Protein AF-A0A534YJ61-F1 (afdb_monomer)

Foldseek 3Di:
DVCPDPVLVVLLVCCVVVFLQSLLVVLLQLLDDPVVVVVSNVVHPGDPVSNVNSNCNNCVVVVVVVVVVVVPDPDPVCVVVVVDPDPPVVVVVVVVVVVVVSVVSNVVSVVVVVVVDDDDDDDD

Radius of gyration: 19.63 Å; Cα contacts (8 Å, |Δi|>4): 77; chains: 1; bounding box: 40×21×66 Å

Sequence (124 aa):
ALREHPKARALSDLAEEGGAWTVALLRLAPILPFTPTNAVLGLTGMRLRDLALGTFLGMAPGALLYAWAGSLVPSAEALEEGESLVPGPLVWGLLAASIVAAVVIG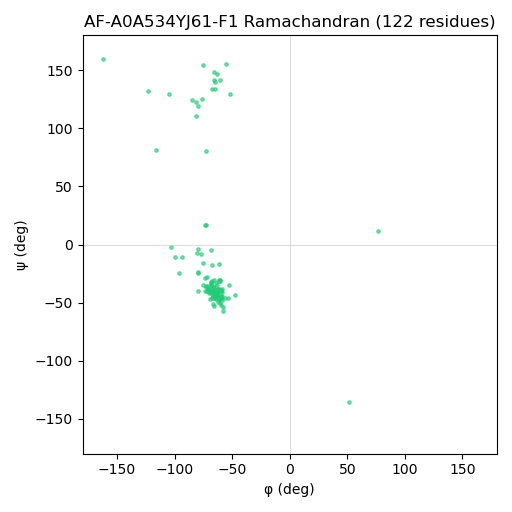IAAARRLRRATPEGRPPR

Secondary structure (DSSP, 8-state):
-GGGSHHHHHHHHHHHHHHHHHHHHHHH-TTS-HHHHHHHHHHS---HHHHHHHHHHHHHHHHHHHHHHHHT---HHHHHTT--SS-HHHHHHHHHHHHHHHHHHHHHHHHHHHHT-PPPPPP-

Structure (mmCIF, N/CA/C/O backbone):
data_AF-A0A534YJ61-F1
#
_entry.id   AF-A0A534YJ61-F1
#
loop_
_atom_site.group_PDB
_atom_site.id
_atom_site.type_symbol
_atom_site.label_atom_id
_atom_site.label_alt_id
_atom_site.label_comp_id
_atom_site.label_asym_id
_atom_site.label_entity_id
_atom_site.label_seq_id
_atom_site.pdbx_PDB_ins_code
_atom_site.Cartn_x
_atom_site.Cartn_y
_atom_site.Cartn_z
_atom_site.occupancy
_atom_site.B_iso_or_equiv
_atom_site.auth_seq_id
_atom_site.auth_comp_id
_atom_site.auth_asym_id
_atom_site.auth_atom_id
_atom_site.pdbx_PDB_model_num
ATOM 1 N N . ALA A 1 1 ? -7.607 -14.741 22.477 1.00 47.72 1 ALA A N 1
ATOM 2 C CA . ALA A 1 1 ? -6.175 -14.522 22.185 1.00 47.72 1 ALA A CA 1
ATOM 3 C C . ALA A 1 1 ? -5.916 -13.215 21.416 1.00 47.72 1 ALA A C 1
ATOM 5 O O . ALA A 1 1 ? -5.481 -12.266 22.043 1.00 47.72 1 ALA A O 1
ATOM 6 N N . LEU A 1 2 ? -6.218 -13.073 20.111 1.00 50.16 2 LEU A N 1
ATOM 7 C CA . LEU A 1 2 ? -5.873 -11.835 19.360 1.00 50.16 2 LEU A CA 1
ATOM 8 C C . LEU A 1 2 ? -6.827 -10.633 19.561 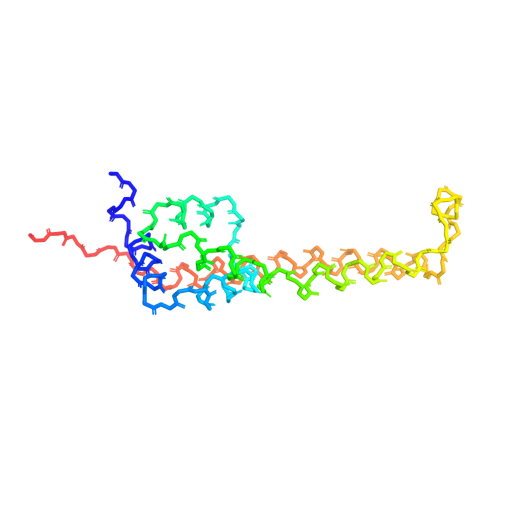1.00 50.16 2 LEU A C 1
ATOM 10 O O . LEU A 1 2 ? -6.392 -9.492 19.437 1.00 50.16 2 LEU A O 1
ATOM 14 N N . ARG A 1 3 ? -8.097 -10.855 19.942 1.00 47.31 3 ARG A N 1
ATOM 15 C CA . ARG A 1 3 ? -9.075 -9.787 20.287 1.00 47.31 3 ARG A CA 1
ATOM 16 C C . ARG A 1 3 ? -8.759 -9.021 21.586 1.00 47.31 3 ARG A C 1
ATOM 18 O O . ARG A 1 3 ? -9.455 -8.067 21.940 1.00 47.31 3 ARG A O 1
ATOM 25 N N . GLU A 1 4 ? -7.728 -9.450 22.304 1.00 56.03 4 GLU A N 1
ATOM 26 C CA . GLU A 1 4 ? -7.253 -8.814 23.537 1.00 56.03 4 GLU A CA 1
ATOM 27 C C . GLU A 1 4 ? -6.130 -7.803 23.265 1.00 56.03 4 GLU A C 1
ATOM 29 O O . GLU A 1 4 ? -5.808 -6.998 24.134 1.00 56.03 4 GLU A O 1
ATOM 34 N N . HIS A 1 5 ? -5.579 -7.766 22.042 1.00 63.94 5 HIS A N 1
ATOM 35 C CA . HIS A 1 5 ? -4.597 -6.753 21.672 1.00 63.94 5 HIS A CA 1
ATOM 36 C C . HIS A 1 5 ? -5.277 -5.397 21.400 1.00 63.94 5 HIS A C 1
ATOM 38 O O . HIS A 1 5 ? -6.125 -5.306 20.507 1.00 63.94 5 HIS A O 1
ATOM 44 N N . PRO A 1 6 ? -4.857 -4.305 22.067 1.00 64.38 6 PRO A N 1
ATOM 45 C CA . PRO A 1 6 ? -5.496 -2.991 21.939 1.00 64.38 6 PRO A CA 1
ATOM 46 C C . PRO A 1 6 ? -5.470 -2.435 20.507 1.00 64.38 6 PRO A C 1
ATOM 48 O O . PRO A 1 6 ? -6.413 -1.772 20.090 1.00 64.38 6 PRO A O 1
ATOM 51 N N . LYS A 1 7 ? -4.443 -2.773 19.709 1.00 61.72 7 LYS A N 1
ATOM 52 C CA . LYS A 1 7 ? -4.364 -2.396 18.284 1.00 61.72 7 LYS A CA 1
ATOM 53 C C . LYS A 1 7 ? -5.421 -3.091 17.417 1.00 61.72 7 LYS A C 1
ATOM 55 O O . LYS A 1 7 ? -5.930 -2.475 16.490 1.00 61.72 7 LYS A O 1
ATOM 60 N N . ALA A 1 8 ? -5.753 -4.348 17.715 1.00 63.38 8 ALA A N 1
ATOM 61 C CA . ALA A 1 8 ? -6.771 -5.094 16.975 1.00 63.38 8 ALA A CA 1
ATOM 62 C C . ALA A 1 8 ? -8.183 -4.591 17.306 1.00 63.38 8 ALA A C 1
ATOM 64 O O . ALA A 1 8 ? -9.021 -4.498 16.415 1.00 63.38 8 ALA A O 1
ATOM 65 N N . ARG A 1 9 ? -8.424 -4.214 18.569 1.00 65.62 9 ARG A N 1
ATOM 66 C CA . ARG A 1 9 ? -9.704 -3.650 19.012 1.00 65.62 9 ARG A CA 1
ATOM 67 C C . ARG A 1 9 ? -9.936 -2.249 18.435 1.00 65.62 9 ARG A C 1
ATOM 69 O O . ARG A 1 9 ? -10.953 -2.037 17.797 1.00 65.62 9 ARG A O 1
ATOM 76 N N . ALA A 1 10 ? -8.929 -1.373 18.494 1.00 65.75 10 ALA A N 1
ATOM 77 C CA . ALA A 1 10 ? -8.995 -0.047 17.875 1.00 65.75 10 ALA A CA 1
ATOM 78 C C . ALA A 1 10 ? -9.245 -0.100 16.356 1.00 65.75 10 ALA A C 1
ATOM 80 O O . ALA A 1 10 ? -9.997 0.712 15.833 1.00 65.75 10 ALA A O 1
ATOM 81 N N . LEU A 1 11 ? -8.645 -1.065 15.645 1.00 63.72 11 LEU A N 1
ATOM 82 C CA . LEU A 1 11 ? -8.922 -1.286 14.220 1.00 63.72 11 LEU A CA 1
ATOM 83 C C . LEU A 1 11 ? -10.342 -1.805 13.968 1.00 63.72 11 LEU A C 1
ATOM 85 O O . LEU A 1 11 ? -10.910 -1.457 12.940 1.00 63.72 11 LEU A O 1
ATOM 89 N N . SER A 1 12 ? -10.905 -2.612 14.873 1.00 64.75 12 SER A N 1
ATOM 90 C CA . SER A 1 12 ? -12.296 -3.075 14.789 1.00 64.75 12 SER A CA 1
ATOM 91 C C . SER A 1 12 ? -13.287 -1.938 14.980 1.00 64.75 12 SER A C 1
ATOM 93 O O . SER A 1 12 ? -14.192 -1.798 14.166 1.00 64.75 12 SER A O 1
ATOM 95 N N . ASP A 1 13 ? -13.068 -1.089 15.981 1.00 67.50 13 ASP A N 1
ATOM 96 C CA . ASP A 1 13 ? -13.957 0.034 16.282 1.00 67.50 13 ASP A CA 1
ATOM 97 C C . ASP A 1 13 ? -13.919 1.076 15.142 1.00 67.50 13 ASP A C 1
ATOM 99 O O . ASP A 1 13 ? -14.958 1.478 14.624 1.00 67.50 13 ASP A O 1
ATOM 103 N N . LEU A 1 14 ? -12.725 1.417 14.628 1.00 64.56 14 LEU A N 1
ATOM 104 C CA . LEU A 1 14 ? -12.563 2.300 13.456 1.00 64.56 14 LEU A CA 1
ATOM 105 C C . LEU A 1 14 ? -13.147 1.718 12.160 1.00 64.56 14 LEU A C 1
ATOM 107 O O . LEU A 1 14 ? -13.574 2.460 11.270 1.00 64.56 14 LEU A O 1
ATOM 111 N N . ALA A 1 15 ? -13.090 0.396 12.011 1.00 63.09 15 ALA A N 1
ATOM 112 C CA . ALA A 1 15 ? -13.663 -0.319 10.880 1.00 63.09 15 ALA A CA 1
ATOM 113 C C . ALA A 1 15 ? -15.198 -0.291 10.933 1.00 63.09 15 ALA A C 1
ATOM 115 O O . ALA A 1 15 ? -15.837 -0.083 9.901 1.00 63.09 15 ALA A O 1
ATOM 116 N N . GLU A 1 16 ? -15.785 -0.465 12.115 1.00 66.00 16 GLU A N 1
ATOM 117 C CA . GLU A 1 16 ? -17.234 -0.402 12.320 1.00 66.00 16 GLU A CA 1
ATOM 118 C C . GLU A 1 16 ? -17.782 1.028 12.189 1.00 66.00 16 GLU A C 1
ATOM 120 O O . GLU A 1 16 ? -18.828 1.210 11.568 1.00 66.00 16 GLU A O 1
ATOM 125 N N . GLU A 1 17 ? -17.063 2.045 12.675 1.00 69.06 17 GLU A N 1
ATOM 126 C CA . GLU A 1 17 ? -17.490 3.451 12.587 1.00 69.06 17 GLU A CA 1
ATOM 127 C C . GLU A 1 17 ? -17.235 4.092 11.214 1.00 69.06 17 GLU A C 1
ATOM 129 O O . GLU A 1 17 ? -18.067 4.855 10.722 1.00 69.06 17 GLU A O 1
ATOM 134 N N . GLY A 1 18 ? -16.095 3.808 10.574 1.00 68.69 18 GLY A N 1
ATOM 135 C CA . GLY A 1 18 ? -15.690 4.481 9.332 1.00 68.69 18 GLY A CA 1
ATOM 136 C C . GLY A 1 18 ? -15.888 3.672 8.042 1.00 68.69 18 GLY A C 1
ATOM 137 O O . GLY A 1 18 ? -15.629 4.186 6.947 1.00 68.69 18 GLY A O 1
ATOM 138 N N . GLY A 1 19 ? -16.362 2.423 8.139 1.00 81.81 19 GLY A N 1
ATOM 139 C CA . GLY A 1 19 ? -16.825 1.612 7.008 1.00 81.81 19 GLY A CA 1
ATOM 140 C C . GLY A 1 19 ? -15.829 1.512 5.844 1.00 81.81 19 GLY A C 1
ATOM 141 O O . GLY A 1 19 ? -14.628 1.303 6.034 1.00 81.81 19 GLY A O 1
ATOM 142 N N . ALA A 1 20 ? -16.325 1.666 4.612 1.00 83.06 20 ALA A N 1
ATOM 143 C CA . ALA A 1 20 ? -15.513 1.539 3.398 1.00 83.06 20 ALA A CA 1
ATOM 144 C C . ALA A 1 20 ? -14.371 2.566 3.320 1.00 83.06 20 ALA A C 1
ATOM 146 O O . ALA A 1 20 ? -13.305 2.274 2.776 1.00 83.06 20 ALA A O 1
ATOM 147 N N . TRP A 1 21 ? -14.560 3.759 3.888 1.00 83.62 21 TRP A N 1
ATOM 148 C CA . TRP A 1 21 ? -13.556 4.819 3.836 1.00 83.62 21 TRP A CA 1
ATOM 149 C C . TRP A 1 21 ? -12.342 4.504 4.710 1.00 83.62 21 TRP A C 1
ATOM 151 O O . TRP A 1 21 ? -11.209 4.688 4.266 1.00 83.62 21 TRP A O 1
ATOM 161 N N . THR A 1 22 ? -12.555 3.932 5.901 1.00 83.25 22 THR A N 1
ATOM 162 C CA . THR A 1 22 ? -11.457 3.441 6.750 1.00 83.25 22 THR A CA 1
ATOM 163 C C . THR A 1 22 ? -10.597 2.440 5.993 1.00 83.25 22 THR A C 1
ATOM 165 O O . THR A 1 22 ? -9.373 2.554 5.992 1.00 83.25 22 THR A O 1
ATOM 168 N N . VAL A 1 23 ? -11.221 1.484 5.302 1.00 84.31 23 VAL A N 1
ATOM 169 C CA . VAL A 1 23 ? -10.493 0.478 4.520 1.00 84.31 23 VAL A CA 1
ATOM 170 C C . VAL A 1 23 ? -9.740 1.126 3.361 1.00 84.31 23 VAL A C 1
ATOM 172 O O . VAL A 1 23 ? -8.566 0.817 3.173 1.00 84.31 23 VAL A O 1
ATOM 175 N N . ALA A 1 24 ? -10.362 2.051 2.625 1.00 84.19 24 ALA A N 1
ATOM 176 C CA . ALA A 1 24 ? -9.709 2.757 1.523 1.00 84.19 24 ALA A CA 1
ATOM 177 C C . ALA A 1 24 ? -8.463 3.519 1.990 1.00 84.19 24 ALA A C 1
ATOM 179 O O . ALA A 1 24 ? -7.388 3.353 1.416 1.00 84.19 24 ALA A O 1
ATOM 180 N N . LEU A 1 25 ? -8.572 4.279 3.081 1.00 81.69 25 LEU A N 1
ATOM 181 C CA . LEU A 1 25 ? -7.442 4.987 3.680 1.00 81.69 25 LEU A CA 1
ATOM 182 C C . LEU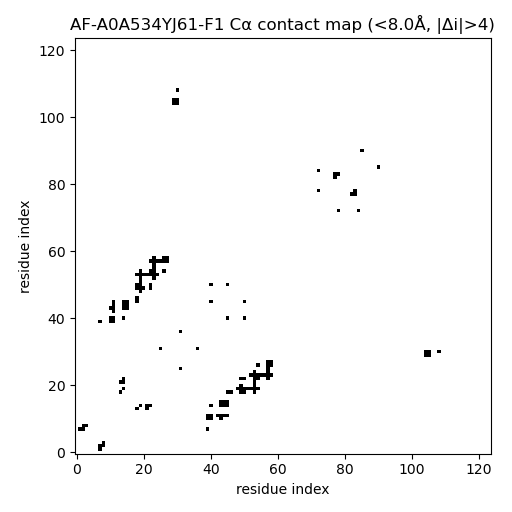 A 1 25 ? -6.351 4.026 4.159 1.00 81.69 25 LEU A C 1
ATOM 184 O O . LEU A 1 25 ? -5.170 4.314 3.988 1.00 81.69 25 LEU A O 1
ATOM 188 N N . LEU A 1 26 ? -6.726 2.872 4.714 1.00 79.94 26 LEU A N 1
ATOM 189 C CA . LEU A 1 26 ? -5.775 1.856 5.161 1.00 79.94 26 LEU A CA 1
ATOM 190 C C . LEU A 1 26 ? -5.033 1.197 3.990 1.00 79.94 26 LEU A C 1
ATOM 192 O O . LEU A 1 26 ? -3.874 0.830 4.145 1.00 79.94 26 LEU A O 1
ATOM 196 N N . ARG A 1 27 ? -5.676 1.055 2.822 1.00 84.50 27 ARG A N 1
ATOM 197 C CA . ARG A 1 27 ? -5.030 0.579 1.585 1.00 84.50 27 ARG A CA 1
ATOM 198 C C . ARG A 1 27 ? -4.145 1.642 0.940 1.00 84.50 27 ARG A C 1
ATOM 200 O O . ARG A 1 27 ? -3.110 1.294 0.385 1.00 84.50 27 ARG A O 1
ATOM 207 N N . LEU A 1 28 ? -4.537 2.911 1.033 1.00 78.38 28 LEU A N 1
ATOM 208 C CA . LEU A 1 28 ? -3.742 4.045 0.557 1.00 78.38 28 LEU A CA 1
ATOM 209 C C . LEU A 1 28 ? -2.541 4.330 1.467 1.00 78.38 28 LEU A C 1
ATOM 211 O O . LEU A 1 28 ? -1.522 4.827 0.996 1.00 78.38 28 LEU A O 1
ATOM 215 N N . ALA A 1 29 ? -2.643 4.021 2.761 1.00 72.38 29 ALA A N 1
ATOM 216 C CA . ALA A 1 29 ? -1.557 4.159 3.716 1.00 72.38 29 ALA A CA 1
ATOM 217 C C . ALA A 1 29 ? -0.602 2.948 3.619 1.00 72.38 29 ALA A C 1
ATOM 219 O O . ALA A 1 29 ? -0.936 1.863 4.093 1.00 72.38 29 ALA A O 1
ATOM 220 N N . PRO A 1 30 ? 0.640 3.111 3.128 1.00 62.25 30 PRO A N 1
ATOM 221 C CA . PRO A 1 30 ? 1.610 2.017 2.953 1.00 62.25 30 PRO A CA 1
ATOM 222 C C . PRO A 1 30 ? 2.216 1.513 4.279 1.00 62.25 30 PRO A C 1
ATOM 224 O O . PRO A 1 30 ? 3.273 0.889 4.310 1.00 62.25 30 PRO A O 1
ATOM 227 N N . ILE A 1 31 ? 1.588 1.844 5.406 1.00 62.09 31 ILE A N 1
ATOM 228 C CA . ILE A 1 31 ? 2.135 1.697 6.757 1.00 62.09 31 ILE A CA 1
ATOM 229 C C . ILE A 1 31 ? 2.021 0.255 7.264 1.00 62.09 31 ILE A C 1
ATOM 231 O O . ILE A 1 31 ? 2.792 -0.133 8.144 1.00 62.09 31 ILE A O 1
ATOM 235 N N . LEU A 1 32 ? 1.087 -0.543 6.732 1.00 65.00 32 LEU A N 1
ATOM 236 C CA . LEU A 1 32 ? 0.828 -1.900 7.208 1.00 65.00 32 LEU A CA 1
ATOM 237 C C . LEU A 1 32 ? 0.980 -2.941 6.086 1.00 65.00 32 LEU A C 1
ATOM 239 O O . LEU A 1 32 ? 0.391 -2.780 5.017 1.00 65.00 32 LEU A O 1
ATOM 243 N N . PRO A 1 33 ? 1.712 -4.046 6.326 1.00 70.19 33 PRO A N 1
ATOM 244 C CA . PRO A 1 33 ? 1.774 -5.143 5.372 1.00 70.19 33 PRO A CA 1
ATOM 245 C C . PRO A 1 33 ? 0.390 -5.782 5.180 1.00 70.19 33 PRO A C 1
ATOM 247 O O . PRO A 1 33 ? -0.411 -5.870 6.117 1.00 70.19 33 PRO A O 1
ATOM 250 N N . PHE A 1 34 ? 0.100 -6.257 3.965 1.00 77.81 34 PHE A N 1
ATOM 251 C CA . PHE A 1 34 ? -1.231 -6.762 3.609 1.00 77.81 34 PHE A CA 1
ATOM 252 C C . PHE A 1 34 ? -1.686 -7.930 4.490 1.00 77.81 34 PHE A C 1
ATOM 254 O O . PHE A 1 34 ? -2.835 -7.951 4.923 1.00 77.81 34 PHE A O 1
ATOM 261 N N . THR A 1 35 ? -0.786 -8.862 4.811 1.00 77.38 35 THR A N 1
ATOM 262 C CA . THR A 1 35 ? -1.096 -10.077 5.581 1.00 77.38 35 THR A CA 1
ATOM 263 C C . THR A 1 35 ? -1.697 -9.788 6.964 1.00 77.38 35 THR A C 1
ATOM 265 O O . THR A 1 35 ? -2.822 -10.227 7.213 1.00 77.38 35 THR A O 1
ATOM 268 N N . PRO A 1 36 ? -1.040 -9.029 7.866 1.00 73.38 36 PRO A N 1
ATOM 269 C CA . PRO A 1 36 ? -1.631 -8.720 9.168 1.00 73.38 36 PRO A CA 1
ATOM 270 C C . PRO A 1 36 ? -2.883 -7.851 9.055 1.00 73.38 36 PRO A C 1
ATOM 272 O O . PRO A 1 36 ? -3.837 -8.064 9.795 1.00 73.38 36 PRO A O 1
ATOM 275 N N . THR A 1 37 ? -2.919 -6.910 8.112 1.00 75.88 37 THR A N 1
ATOM 276 C CA . THR A 1 37 ? -4.078 -6.026 7.928 1.00 75.88 37 THR A CA 1
ATOM 277 C C . THR A 1 37 ? -5.316 -6.803 7.491 1.00 75.88 37 THR A C 1
ATOM 279 O O . THR A 1 37 ? -6.397 -6.589 8.027 1.00 75.88 37 THR A O 1
ATOM 282 N N . ASN A 1 38 ? -5.157 -7.760 6.576 1.00 80.94 38 ASN A N 1
ATOM 283 C CA . ASN A 1 38 ? -6.236 -8.642 6.135 1.00 80.94 38 ASN A CA 1
ATOM 284 C C . ASN A 1 38 ? -6.717 -9.558 7.262 1.00 80.94 38 ASN A C 1
ATOM 286 O O . ASN A 1 38 ? -7.919 -9.757 7.402 1.00 80.94 38 ASN A O 1
ATOM 290 N N . ALA A 1 39 ? -5.801 -10.079 8.083 1.00 80.00 39 ALA A N 1
ATOM 291 C CA . ALA A 1 39 ? -6.171 -10.884 9.241 1.00 80.00 39 ALA A CA 1
ATOM 292 C C . ALA A 1 39 ? -6.979 -10.067 10.259 1.00 80.00 39 ALA A C 1
ATOM 294 O O . ALA A 1 39 ? -7.983 -10.551 10.767 1.00 80.00 39 ALA A O 1
ATOM 295 N N . VAL A 1 40 ? -6.582 -8.819 10.528 1.00 75.00 40 VAL A N 1
ATOM 296 C CA . VAL A 1 40 ? -7.338 -7.942 11.430 1.00 75.00 40 VAL A CA 1
ATOM 297 C C . VAL A 1 40 ? -8.702 -7.607 10.834 1.00 75.00 40 VAL A C 1
ATOM 299 O O . VAL A 1 40 ? -9.699 -7.871 11.491 1.00 75.00 40 VAL A O 1
ATOM 302 N N . LEU A 1 41 ? -8.761 -7.114 9.592 1.00 77.62 41 LEU A N 1
ATOM 303 C CA . LEU A 1 41 ? -10.014 -6.758 8.910 1.00 77.62 41 LEU A CA 1
ATOM 304 C C . LEU A 1 41 ? -10.967 -7.950 8.722 1.00 77.62 41 LEU A C 1
ATOM 306 O O . LEU A 1 41 ? -12.173 -7.764 8.723 1.00 77.62 41 LEU A O 1
ATOM 310 N N . GLY A 1 42 ? -10.452 -9.172 8.574 1.00 76.50 42 GLY A N 1
ATOM 311 C CA . GLY A 1 42 ? -11.275 -10.384 8.505 1.00 76.50 42 GLY A CA 1
ATOM 312 C C . GLY A 1 42 ? -11.829 -10.836 9.860 1.00 76.50 42 GLY A C 1
ATOM 313 O O . GLY A 1 42 ? -12.745 -11.651 9.908 1.00 76.50 42 GLY A O 1
ATOM 314 N N . LEU A 1 43 ? -11.277 -10.321 10.961 1.00 76.94 43 LEU A N 1
ATOM 315 C CA . LEU A 1 43 ? -11.725 -10.600 12.326 1.00 76.94 43 LEU A CA 1
ATOM 316 C C . LEU A 1 43 ? -12.614 -9.484 12.908 1.00 76.94 43 LEU A C 1
ATOM 318 O O . LEU A 1 43 ? -13.200 -9.700 13.981 1.00 76.94 43 LEU A O 1
ATOM 322 N N . THR A 1 44 ? -12.704 -8.323 12.240 1.00 72.12 44 THR A N 1
ATOM 323 C CA . THR A 1 44 ? -13.616 -7.223 12.600 1.00 72.12 44 THR A CA 1
ATOM 324 C C . THR A 1 44 ? -15.056 -7.554 12.193 1.00 72.12 44 THR A C 1
ATOM 326 O O . THR A 1 44 ? -15.291 -8.333 11.270 1.00 72.12 44 THR A O 1
ATOM 329 N N . GLY A 1 45 ? -16.046 -6.958 12.865 1.00 70.75 45 GLY A N 1
ATOM 330 C CA . GLY A 1 45 ? -17.473 -7.119 12.547 1.00 70.75 45 GLY A CA 1
ATOM 331 C C . GLY A 1 45 ? -17.934 -6.391 11.274 1.00 70.75 45 GLY A C 1
ATOM 332 O O . GLY A 1 45 ? -19.130 -6.165 11.090 1.00 70.75 45 GLY A O 1
ATOM 333 N N . MET A 1 46 ? -17.008 -5.990 10.397 1.00 77.69 46 MET A N 1
ATOM 334 C CA . MET A 1 46 ? -17.299 -5.161 9.230 1.00 77.69 46 MET A CA 1
ATOM 335 C C . MET A 1 46 ? -18.180 -5.895 8.212 1.00 77.69 46 MET A C 1
ATOM 337 O O . MET A 1 46 ? -17.996 -7.075 7.909 1.00 77.69 46 MET A O 1
ATOM 341 N N . ARG A 1 47 ? -19.120 -5.165 7.602 1.00 82.31 47 ARG A N 1
ATOM 342 C CA . ARG A 1 47 ? -19.925 -5.695 6.498 1.00 82.31 47 ARG A CA 1
ATOM 343 C C . ARG A 1 47 ? -19.037 -5.926 5.275 1.00 82.31 47 ARG A C 1
ATOM 345 O O . ARG A 1 47 ? -18.310 -5.030 4.853 1.00 82.31 47 ARG A O 1
ATOM 352 N N . LEU A 1 48 ? -19.175 -7.087 4.634 1.00 84.12 48 LEU A N 1
ATOM 353 C CA . LEU A 1 48 ? -18.369 -7.471 3.465 1.00 84.12 48 LEU A CA 1
ATOM 354 C C . LEU A 1 48 ? -18.382 -6.420 2.339 1.00 84.12 48 LEU A C 1
ATOM 356 O O . LEU A 1 48 ? -17.369 -6.202 1.683 1.00 84.12 48 LEU A O 1
ATOM 360 N N . ARG A 1 49 ? -19.514 -5.734 2.143 1.00 85.00 49 ARG A N 1
ATOM 361 C CA . ARG A 1 49 ? -19.645 -4.658 1.149 1.00 85.00 49 ARG A CA 1
ATOM 362 C C . ARG A 1 49 ? -18.715 -3.474 1.423 1.00 85.00 49 ARG A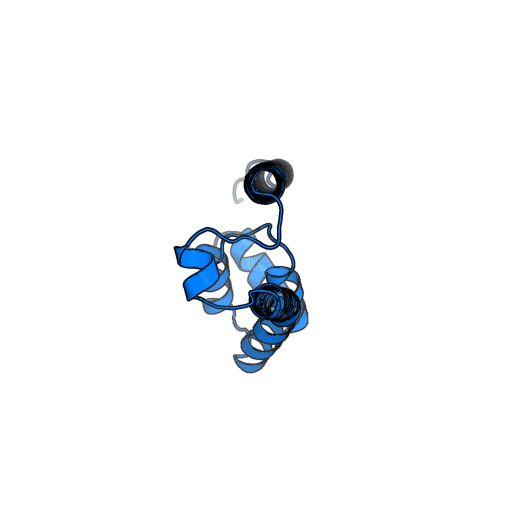 C 1
ATOM 364 O O . ARG A 1 49 ? -18.155 -2.921 0.484 1.00 85.00 49 ARG A O 1
ATOM 371 N N . ASP A 1 50 ? -18.531 -3.114 2.691 1.00 85.44 50 ASP A N 1
ATOM 372 C CA . ASP A 1 50 ? -17.716 -1.969 3.088 1.00 85.44 50 ASP A CA 1
ATOM 373 C C . ASP A 1 50 ? -16.233 -2.320 2.910 1.00 85.44 50 ASP A C 1
ATOM 375 O O . ASP A 1 50 ? -15.465 -1.543 2.344 1.00 85.44 50 ASP A O 1
ATOM 379 N N . LEU A 1 51 ? -15.860 -3.557 3.253 1.00 86.81 51 LEU A N 1
ATOM 380 C CA . LEU A 1 51 ? -14.535 -4.109 2.974 1.00 86.81 51 LEU A CA 1
ATOM 381 C C . LEU A 1 51 ? -14.219 -4.138 1.469 1.00 86.81 51 LEU A C 1
ATOM 383 O O . LEU A 1 51 ? -13.123 -3.740 1.060 1.00 86.81 51 LEU A O 1
ATOM 387 N N . ALA A 1 52 ? -15.167 -4.605 0.652 1.00 89.06 52 ALA A N 1
ATOM 388 C CA . ALA A 1 52 ? -15.003 -4.730 -0.793 1.00 89.06 52 ALA A CA 1
ATOM 389 C C . ALA A 1 52 ? -14.876 -3.359 -1.470 1.00 89.06 52 ALA A C 1
ATOM 391 O O . ALA A 1 52 ? -13.908 -3.123 -2.193 1.00 89.06 52 ALA A O 1
ATOM 392 N N . LEU A 1 53 ? -15.802 -2.436 -1.189 1.00 90.00 53 LEU A N 1
ATOM 393 C CA . LEU A 1 53 ? -15.788 -1.085 -1.756 1.00 90.00 53 LEU A CA 1
ATOM 394 C C . LEU A 1 53 ? -14.554 -0.303 -1.314 1.00 90.00 53 LEU A C 1
ATOM 396 O O . LEU A 1 53 ? -13.892 0.318 -2.141 1.00 90.00 53 LEU A O 1
ATOM 400 N N . GLY A 1 54 ? -14.206 -0.367 -0.030 1.00 88.12 54 GLY A N 1
ATOM 401 C CA . GLY A 1 54 ? -13.033 0.323 0.487 1.00 88.12 54 GLY A CA 1
ATOM 402 C C . GLY A 1 54 ? -11.732 -0.203 -0.107 1.00 88.12 54 GLY A C 1
ATOM 403 O O . GLY A 1 54 ? -10.863 0.577 -0.487 1.00 88.12 54 GLY A O 1
ATOM 404 N N . THR A 1 55 ? -11.605 -1.523 -0.261 1.00 87.88 55 THR A N 1
ATOM 405 C CA . THR A 1 55 ? -10.421 -2.113 -0.902 1.00 87.88 55 THR A CA 1
ATOM 406 C C . THR A 1 55 ? -10.346 -1.740 -2.379 1.00 87.88 55 THR A C 1
ATOM 408 O O . THR A 1 55 ? -9.281 -1.341 -2.842 1.00 87.88 55 THR A O 1
ATOM 411 N N . PHE A 1 56 ? -11.467 -1.805 -3.102 1.00 90.44 56 PHE A N 1
ATOM 412 C CA . PHE A 1 56 ? -11.531 -1.408 -4.506 1.00 90.44 56 PHE A CA 1
ATOM 413 C C . PHE A 1 56 ? -11.103 0.051 -4.692 1.00 90.44 56 PHE A C 1
ATOM 415 O O . PHE A 1 56 ? -10.163 0.325 -5.434 1.00 90.44 56 PHE A O 1
ATOM 422 N N . LEU A 1 57 ? -11.725 0.978 -3.961 1.00 89.19 57 LEU A N 1
ATOM 423 C CA . LEU A 1 57 ? -11.427 2.407 -4.066 1.00 89.19 57 LEU A CA 1
ATOM 424 C C . LEU A 1 57 ? -10.007 2.747 -3.600 1.00 89.19 57 LEU A C 1
ATOM 426 O O . LEU A 1 57 ? -9.352 3.585 -4.210 1.00 89.19 57 LEU A O 1
ATOM 430 N N . GLY A 1 58 ? -9.513 2.093 -2.548 1.00 86.00 58 GLY A N 1
ATOM 431 C CA . GLY A 1 58 ? -8.169 2.333 -2.027 1.00 86.00 58 GLY A CA 1
ATOM 432 C C . GLY A 1 58 ? -7.049 1.790 -2.919 1.00 86.00 58 GLY A C 1
ATOM 433 O O . GLY A 1 58 ? -5.953 2.342 -2.916 1.00 86.00 58 GLY A O 1
ATOM 434 N N . MET A 1 59 ? -7.302 0.732 -3.696 1.00 89.19 59 MET A N 1
ATOM 435 C CA . MET A 1 59 ? -6.303 0.137 -4.596 1.00 89.19 59 MET A CA 1
ATOM 436 C C . MET A 1 59 ? -6.413 0.637 -6.042 1.00 89.19 59 MET A C 1
ATOM 438 O O . MET A 1 59 ? -5.408 0.623 -6.755 1.00 89.19 59 MET A O 1
ATOM 442 N N . ALA A 1 60 ? -7.589 1.104 -6.475 1.00 88.94 60 ALA A N 1
ATOM 443 C CA . ALA A 1 60 ? -7.832 1.534 -7.852 1.00 88.94 60 ALA A CA 1
ATOM 444 C C . ALA A 1 60 ? -6.825 2.578 -8.371 1.00 88.94 60 ALA A C 1
ATOM 446 O O . ALA A 1 60 ? -6.304 2.360 -9.461 1.00 88.94 60 ALA A O 1
ATOM 447 N N . PRO A 1 61 ? -6.460 3.653 -7.639 1.00 84.50 61 PRO A N 1
ATOM 448 C CA . PRO A 1 61 ? -5.520 4.650 -8.158 1.00 84.50 61 PRO A CA 1
ATOM 449 C C . PRO A 1 61 ? -4.145 4.059 -8.487 1.00 84.50 61 PRO A C 1
ATOM 451 O O . PRO A 1 61 ? -3.597 4.316 -9.556 1.00 84.50 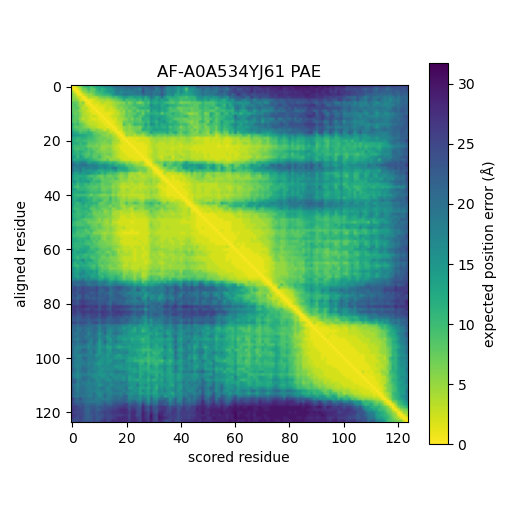61 PRO A O 1
ATOM 454 N N . GLY A 1 62 ? -3.607 3.223 -7.591 1.00 81.25 62 GLY A N 1
ATOM 455 C CA . GLY A 1 62 ? -2.317 2.562 -7.796 1.00 81.25 62 GLY A CA 1
ATOM 456 C C . GLY A 1 62 ? -2.369 1.526 -8.917 1.00 81.25 62 GLY A C 1
ATOM 457 O O . GLY A 1 62 ? -1.464 1.470 -9.744 1.00 81.25 62 GLY A O 1
ATOM 458 N N . ALA A 1 63 ? -3.452 0.747 -8.984 1.00 83.50 63 ALA A N 1
ATOM 459 C CA .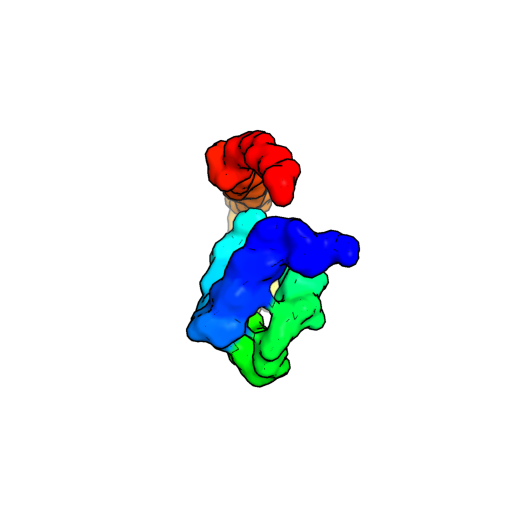 ALA A 1 63 ? -3.652 -0.247 -10.034 1.00 83.50 63 ALA A CA 1
ATOM 460 C C . ALA A 1 63 ? -3.805 0.397 -11.421 1.00 83.50 63 ALA A C 1
ATOM 462 O O . ALA A 1 63 ? -3.205 -0.077 -12.382 1.00 83.50 63 ALA A O 1
ATOM 463 N N . LEU A 1 64 ? -4.557 1.496 -11.524 1.00 86.69 64 LEU A N 1
ATOM 464 C CA . LEU A 1 64 ? -4.721 2.252 -12.766 1.00 86.69 64 LEU A CA 1
ATOM 465 C C . LEU A 1 64 ? -3.403 2.879 -13.215 1.00 86.69 64 LEU A C 1
ATOM 467 O O . LEU A 1 64 ? -3.066 2.789 -14.391 1.00 86.69 64 LEU A O 1
ATOM 471 N N . LEU A 1 65 ? -2.637 3.464 -12.291 1.00 83.69 65 LEU A N 1
ATOM 472 C CA . LEU A 1 65 ? -1.324 4.023 -12.605 1.00 83.69 65 LEU A CA 1
ATOM 473 C C . LEU A 1 65 ? -0.352 2.939 -13.087 1.00 83.69 65 LEU A C 1
ATOM 475 O O . LEU A 1 65 ? 0.381 3.157 -14.047 1.00 83.69 65 LEU A O 1
ATOM 479 N N . TYR A 1 66 ? -0.374 1.765 -12.453 1.00 80.62 66 TYR A N 1
ATOM 480 C CA . TYR A 1 66 ? 0.432 0.618 -12.860 1.00 80.62 66 TYR A CA 1
ATOM 481 C C . TYR A 1 66 ? 0.033 0.092 -14.245 1.00 80.62 66 TYR A C 1
ATOM 483 O O . TYR A 1 66 ? 0.895 -0.120 -15.094 1.00 80.62 66 TYR A O 1
ATOM 491 N N . ALA A 1 67 ? -1.267 -0.062 -14.506 1.00 81.75 67 ALA A N 1
ATOM 492 C CA . ALA A 1 67 ? -1.776 -0.476 -15.811 1.00 81.75 67 ALA A CA 1
ATOM 493 C C . ALA A 1 67 ? -1.443 0.547 -16.907 1.00 81.75 67 ALA A C 1
ATOM 495 O O . ALA A 1 67 ? -1.020 0.170 -17.997 1.00 81.75 67 ALA A O 1
ATOM 496 N N . TRP A 1 68 ? -1.569 1.842 -16.605 1.00 82.56 68 TRP A N 1
ATOM 497 C CA . TRP A 1 68 ? -1.166 2.915 -17.508 1.00 82.56 68 TRP A CA 1
ATOM 498 C C . TRP A 1 68 ? 0.337 2.873 -17.795 1.00 82.56 68 TRP A C 1
ATOM 500 O O . TRP A 1 68 ? 0.728 2.918 -18.956 1.00 82.56 68 TRP A O 1
ATOM 510 N N . ALA A 1 69 ? 1.181 2.698 -16.776 1.00 79.38 69 ALA A N 1
ATOM 511 C CA . ALA A 1 69 ? 2.620 2.539 -16.970 1.00 79.38 69 ALA A CA 1
ATOM 512 C C . ALA A 1 69 ? 2.950 1.323 -17.854 1.00 79.38 69 ALA A C 1
ATOM 514 O O . ALA A 1 69 ? 3.798 1.423 -18.735 1.00 79.38 69 ALA A O 1
ATOM 515 N N . GLY A 1 70 ? 2.237 0.206 -17.679 1.00 75.94 70 GLY A N 1
ATOM 516 C CA . GLY A 1 70 ? 2.349 -0.961 -18.556 1.00 75.94 70 GLY A CA 1
ATOM 517 C C . GLY A 1 70 ? 1.916 -0.683 -19.999 1.00 75.94 70 GLY A C 1
ATOM 518 O O . GLY A 1 70 ? 2.537 -1.191 -20.922 1.00 75.94 70 GLY A O 1
ATOM 519 N N . SER A 1 71 ? 0.910 0.169 -20.220 1.00 78.00 71 SER A N 1
ATOM 520 C CA .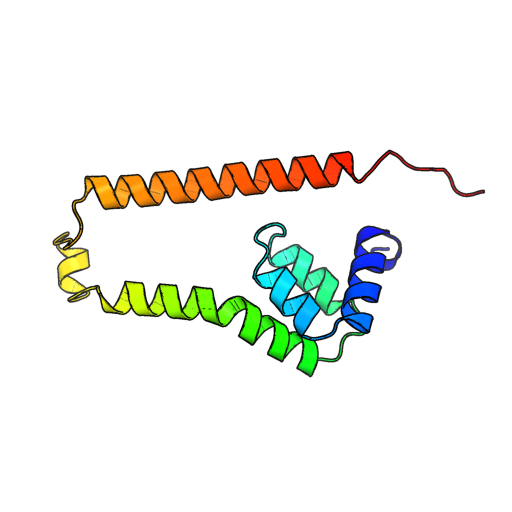 SER A 1 71 ? 0.456 0.537 -21.573 1.00 78.00 71 SER A CA 1
ATOM 521 C C . SER A 1 71 ? 1.469 1.360 -22.376 1.00 78.00 71 SER A C 1
ATOM 523 O O . SER A 1 71 ? 1.358 1.450 -23.594 1.00 78.00 71 SER A O 1
ATOM 525 N N . LEU A 1 72 ? 2.460 1.956 -21.705 1.00 75.62 72 LEU A N 1
ATOM 526 C CA . LEU A 1 72 ? 3.555 2.684 -22.349 1.00 75.62 72 LEU A CA 1
ATOM 527 C C . LEU A 1 72 ? 4.656 1.753 -22.873 1.00 75.62 72 LEU A C 1
ATOM 529 O O . LEU A 1 72 ? 5.584 2.220 -23.534 1.00 75.62 72 LEU A O 1
ATOM 533 N N . VAL A 1 73 ? 4.579 0.457 -22.568 1.00 73.69 73 VAL A N 1
ATOM 534 C CA . VAL A 1 73 ? 5.508 -0.546 -23.082 1.00 73.69 73 VAL A CA 1
ATOM 535 C C . VAL A 1 73 ? 5.088 -0.916 -24.512 1.00 73.69 73 VAL A C 1
ATOM 537 O O . VAL A 1 73 ? 3.976 -1.410 -24.700 1.00 73.69 73 VAL A O 1
ATOM 540 N N . PRO A 1 74 ? 5.948 -0.696 -25.523 1.00 66.75 74 PRO A N 1
ATOM 541 C CA . PRO A 1 74 ? 5.575 -0.824 -26.931 1.00 66.75 74 PRO A CA 1
ATOM 542 C C . PRO A 1 74 ? 5.352 -2.276 -27.373 1.00 66.75 74 PRO A C 1
ATOM 544 O O . PRO A 1 74 ? 4.450 -2.523 -28.171 1.00 66.75 74 PRO A O 1
ATOM 547 N N . SER A 1 75 ? 6.123 -3.236 -26.850 1.00 70.31 75 SER A N 1
ATOM 548 C CA . SER A 1 75 ? 5.887 -4.668 -27.055 1.00 70.31 75 SER A CA 1
ATOM 549 C C . SER A 1 75 ? 6.626 -5.528 -26.020 1.00 70.31 75 SER A C 1
ATOM 551 O O . SER A 1 75 ? 7.569 -5.067 -25.372 1.00 70.31 75 SER A O 1
ATOM 553 N N . ALA A 1 76 ? 6.178 -6.775 -25.836 1.00 64.69 76 ALA A N 1
ATOM 554 C CA . ALA A 1 76 ? 6.863 -7.732 -24.966 1.00 64.69 76 ALA A CA 1
ATOM 555 C C . ALA A 1 76 ? 8.225 -8.138 -25.554 1.00 64.69 76 ALA A C 1
ATOM 557 O O . ALA A 1 76 ? 9.178 -8.309 -24.799 1.00 64.69 76 ALA A O 1
ATOM 558 N N . GLU A 1 77 ? 8.337 -8.194 -26.887 1.00 66.62 77 GLU A N 1
ATOM 559 C CA . GLU A 1 77 ? 9.593 -8.491 -27.580 1.00 66.62 77 GLU A CA 1
ATOM 560 C C . GLU A 1 77 ? 10.644 -7.390 -27.351 1.00 66.62 77 GLU A C 1
ATOM 562 O O . GLU A 1 77 ? 11.794 -7.697 -27.058 1.00 66.62 77 GLU A O 1
ATOM 567 N N . ALA A 1 78 ? 10.252 -6.109 -27.359 1.00 64.50 78 ALA A N 1
ATOM 568 C CA . ALA A 1 78 ? 11.161 -4.992 -27.078 1.00 64.50 78 ALA A CA 1
ATOM 569 C C . ALA A 1 78 ? 11.682 -5.001 -25.626 1.00 64.50 78 ALA A C 1
ATOM 571 O O . ALA A 1 78 ? 12.812 -4.590 -25.360 1.00 64.50 78 ALA A O 1
ATOM 572 N N . LEU A 1 79 ? 10.886 -5.503 -24.671 1.00 64.19 79 LEU A N 1
ATOM 573 C CA . LEU A 1 79 ? 11.350 -5.719 -23.296 1.00 64.19 79 LEU A CA 1
ATOM 574 C C . LEU A 1 79 ? 12.359 -6.869 -23.192 1.00 64.19 79 LEU A C 1
ATOM 576 O O . LEU A 1 79 ? 13.297 -6.768 -22.401 1.00 64.19 79 LEU A O 1
ATOM 580 N N . GLU A 1 80 ? 12.168 -7.946 -23.958 1.00 63.44 80 GLU A N 1
ATOM 581 C CA . GLU A 1 80 ? 13.074 -9.103 -23.982 1.00 63.44 80 GLU A CA 1
ATOM 582 C C . GLU A 1 80 ? 14.391 -8.798 -24.708 1.00 63.44 80 GLU A C 1
ATOM 584 O O . GLU A 1 80 ? 15.453 -9.233 -24.261 1.00 63.44 80 GLU A O 1
ATOM 589 N N . GLU A 1 81 ? 14.347 -7.990 -25.768 1.00 67.69 81 GLU A N 1
ATOM 590 C CA . GLU A 1 81 ? 15.530 -7.514 -26.498 1.00 67.69 81 GLU A CA 1
ATOM 591 C C . GLU A 1 81 ? 16.269 -6.377 -25.763 1.00 67.69 81 GLU A C 1
ATOM 593 O O . GLU A 1 81 ? 17.384 -6.005 -26.133 1.00 67.69 81 GLU A O 1
ATOM 598 N N . GLY A 1 82 ? 15.694 -5.852 -24.675 1.00 60.12 82 GLY A N 1
ATOM 599 C CA . GLY A 1 82 ? 16.283 -4.779 -23.871 1.00 60.12 82 GLY A CA 1
ATOM 600 C C . GLY A 1 82 ? 16.165 -3.386 -24.500 1.00 60.12 82 GLY A C 1
ATOM 601 O O . GLY A 1 82 ? 16.780 -2.436 -24.002 1.00 60.12 82 GLY A O 1
ATOM 602 N N . GLU A 1 83 ? 15.360 -3.235 -25.554 1.00 58.50 83 GLU A N 1
ATOM 603 C CA . GLU A 1 83 ? 14.997 -1.952 -26.152 1.00 58.50 83 GLU A CA 1
ATOM 604 C C . GLU A 1 83 ? 14.022 -1.203 -25.234 1.00 58.50 83 GLU A C 1
ATOM 606 O O . GLU A 1 83 ? 12.801 -1.193 -25.384 1.00 58.50 83 GLU A O 1
ATOM 611 N N . SER A 1 84 ? 14.584 -0.554 -24.218 1.00 57.25 84 SER A N 1
ATOM 612 C CA . SER A 1 84 ? 13.828 0.310 -23.323 1.00 57.25 84 SER A CA 1
ATOM 613 C C . SER A 1 84 ? 13.697 1.715 -23.914 1.00 57.25 84 SER A C 1
ATOM 615 O O . SER A 1 84 ? 14.695 2.400 -24.138 1.00 57.25 84 SER A O 1
ATOM 617 N N . LEU A 1 85 ? 12.459 2.204 -24.057 1.00 61.38 85 LEU A N 1
ATOM 618 C CA . LEU A 1 85 ? 12.162 3.622 -24.334 1.00 61.38 85 LEU A CA 1
ATOM 619 C C . LEU A 1 85 ? 12.662 4.561 -23.218 1.00 61.38 85 LEU A C 1
ATOM 621 O O . LEU A 1 85 ? 12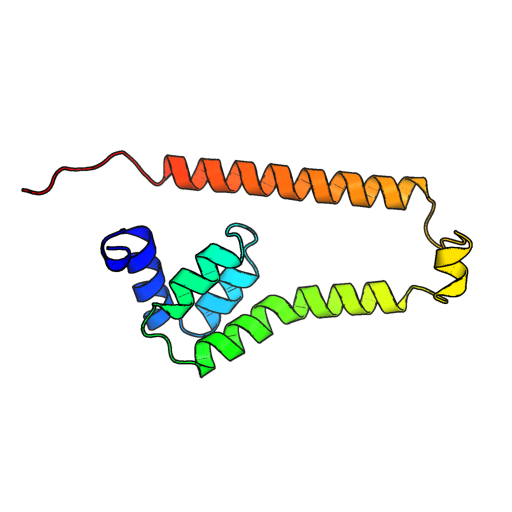.762 5.773 -23.401 1.00 61.38 85 LEU A O 1
ATOM 625 N N . VAL A 1 86 ? 12.957 4.003 -22.042 1.00 65.94 86 VAL A N 1
ATOM 626 C CA . VAL A 1 86 ? 13.446 4.715 -20.863 1.00 65.94 86 VAL A CA 1
ATOM 627 C C . VAL A 1 86 ? 14.944 4.423 -20.703 1.00 65.94 86 VAL A C 1
ATOM 629 O O . VAL A 1 86 ? 15.319 3.250 -20.683 1.00 65.94 86 VAL A O 1
ATOM 632 N N . PRO A 1 87 ? 15.825 5.428 -20.546 1.00 73.38 87 PRO A N 1
ATOM 633 C CA . PRO A 1 87 ? 17.257 5.186 -20.377 1.00 73.38 87 PRO A CA 1
ATOM 634 C C . PRO A 1 87 ? 17.528 4.170 -19.258 1.00 73.38 87 PRO A C 1
ATOM 636 O O . PRO A 1 87 ? 17.038 4.343 -18.142 1.00 73.38 87 PRO A O 1
ATOM 639 N N . GLY A 1 88 ? 18.327 3.132 -19.520 1.00 73.19 88 GLY A N 1
ATOM 640 C CA . GLY A 1 88 ? 18.633 2.075 -18.541 1.00 73.19 88 GLY A CA 1
ATOM 641 C C . GLY A 1 88 ? 19.036 2.587 -17.144 1.00 73.19 88 GLY A C 1
ATOM 642 O O . GLY A 1 88 ? 18.496 2.103 -16.148 1.00 73.19 88 GLY A O 1
ATOM 643 N N . PRO A 1 89 ? 19.895 3.620 -17.021 1.00 80.75 89 PRO A N 1
ATOM 644 C CA . PRO A 1 89 ? 20.225 4.220 -15.727 1.00 80.75 89 PRO A CA 1
ATOM 645 C C . PRO A 1 89 ? 19.024 4.823 -14.986 1.00 80.75 89 PRO A C 1
ATOM 647 O O . PRO A 1 89 ? 18.991 4.801 -13.758 1.00 80.75 89 PRO A O 1
ATOM 650 N N . LEU A 1 90 ? 18.025 5.341 -15.709 1.00 76.50 90 LEU A N 1
ATOM 651 C CA . LEU A 1 90 ? 16.803 5.886 -15.119 1.00 76.50 90 LEU A CA 1
ATOM 652 C C . LEU A 1 90 ? 15.915 4.768 -14.565 1.00 76.50 90 LEU A C 1
ATOM 654 O O . LEU A 1 90 ? 15.387 4.916 -13.469 1.00 76.50 90 LEU A O 1
ATOM 658 N N . VAL A 1 91 ? 15.807 3.631 -15.259 1.00 75.31 91 VAL A N 1
ATOM 659 C CA . VAL A 1 91 ? 15.080 2.450 -14.759 1.00 75.31 91 VAL A CA 1
ATOM 660 C C . VAL A 1 91 ? 15.700 1.950 -13.453 1.00 75.31 91 VAL A C 1
ATOM 662 O O . VAL A 1 91 ? 14.997 1.810 -12.452 1.00 75.31 91 VAL A O 1
ATOM 665 N N . TRP A 1 92 ? 17.024 1.764 -13.423 1.00 78.56 92 TRP A N 1
ATOM 666 C CA . TRP A 1 92 ? 17.745 1.366 -12.209 1.00 78.56 92 TRP A CA 1
ATOM 667 C C . TRP A 1 92 ? 17.653 2.414 -11.098 1.00 78.56 92 TRP A C 1
ATOM 669 O O . TRP A 1 92 ? 17.492 2.058 -9.932 1.00 78.56 92 TRP A O 1
ATOM 679 N N . GLY A 1 93 ? 17.695 3.701 -11.451 1.00 87.69 93 GLY A N 1
ATOM 680 C CA . GLY A 1 93 ? 17.507 4.806 -10.515 1.00 87.69 93 GLY A CA 1
ATOM 681 C C . GLY A 1 93 ? 16.116 4.806 -9.879 1.00 87.69 93 GLY A C 1
ATOM 682 O O . GLY A 1 93 ? 16.003 4.936 -8.663 1.00 87.69 93 GLY A O 1
ATOM 683 N N . LEU A 1 94 ? 15.060 4.597 -10.670 1.00 78.31 94 LEU A N 1
ATOM 684 C CA . LEU A 1 94 ? 13.679 4.506 -10.189 1.00 78.31 94 LEU A CA 1
ATOM 685 C C . LEU A 1 94 ? 13.454 3.255 -9.329 1.00 78.31 94 LEU A C 1
ATOM 687 O O . LEU A 1 94 ? 12.797 3.346 -8.290 1.00 78.31 94 LEU A O 1
ATOM 691 N N . LEU A 1 95 ? 14.030 2.109 -9.703 1.00 77.00 95 LEU A N 1
ATOM 692 C CA . LEU A 1 95 ? 14.012 0.876 -8.904 1.00 77.00 95 LEU A CA 1
ATOM 693 C C . LEU A 1 95 ? 14.721 1.064 -7.558 1.00 77.00 95 LEU A C 1
ATOM 695 O O . LEU A 1 95 ? 14.155 0.771 -6.505 1.00 77.00 95 LEU A O 1
ATOM 699 N N . ALA A 1 96 ? 15.934 1.615 -7.567 1.00 84.25 96 ALA A N 1
ATOM 700 C CA . ALA A 1 96 ? 16.669 1.907 -6.343 1.00 84.25 96 ALA A CA 1
ATOM 701 C C . ALA A 1 96 ? 15.907 2.912 -5.464 1.00 84.25 96 ALA A C 1
ATOM 703 O O . ALA A 1 96 ? 15.749 2.688 -4.264 1.00 84.25 96 ALA A O 1
ATOM 704 N N . ALA A 1 97 ? 15.369 3.984 -6.054 1.00 84.88 97 ALA A N 1
ATOM 705 C CA . ALA A 1 97 ? 14.599 4.997 -5.340 1.00 84.88 97 ALA A CA 1
ATOM 706 C C . ALA A 1 97 ? 13.319 4.429 -4.712 1.00 84.88 97 ALA A C 1
ATOM 708 O O . ALA A 1 97 ? 13.006 4.757 -3.569 1.00 84.88 97 ALA A O 1
ATOM 709 N N . SER A 1 98 ? 12.597 3.555 -5.417 1.00 73.50 98 SER A N 1
ATOM 710 C CA . SER A 1 98 ? 11.376 2.923 -4.901 1.00 73.50 98 SER A CA 1
ATOM 711 C C . SER A 1 98 ? 11.665 1.929 -3.772 1.00 73.50 98 SER A C 1
ATOM 713 O O . SER A 1 98 ? 10.960 1.949 -2.760 1.00 73.50 98 SER A O 1
ATOM 715 N N . ILE A 1 99 ? 12.746 1.147 -3.861 1.00 79.50 99 ILE A N 1
ATOM 716 C CA . ILE A 1 99 ? 13.218 0.296 -2.754 1.00 79.50 99 ILE A CA 1
ATOM 717 C C . ILE A 1 99 ? 13.602 1.154 -1.539 1.00 79.50 99 ILE A C 1
ATOM 719 O O . ILE A 1 99 ? 13.154 0.882 -0.424 1.00 79.50 99 ILE A O 1
ATOM 723 N N . VAL A 1 100 ? 14.383 2.221 -1.738 1.00 88.69 100 VAL A N 1
ATOM 724 C CA . VAL A 1 100 ? 14.790 3.135 -0.657 1.00 88.69 100 VAL A CA 1
ATOM 725 C C . VAL A 1 100 ? 13.572 3.794 -0.014 1.00 88.69 100 VAL A C 1
ATOM 727 O O . VAL A 1 100 ? 13.464 3.807 1.211 1.00 88.69 100 VAL A O 1
ATOM 730 N N . ALA A 1 101 ? 12.627 4.294 -0.811 1.00 79.19 101 ALA A N 1
ATOM 731 C CA . ALA A 1 101 ? 11.398 4.897 -0.312 1.00 79.19 101 ALA A CA 1
ATOM 732 C C . ALA A 1 101 ? 10.583 3.900 0.525 1.00 79.19 101 ALA A C 1
ATOM 734 O O . ALA A 1 101 ? 10.172 4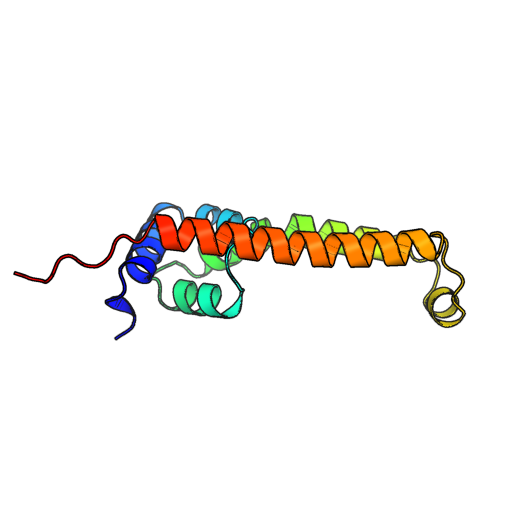.238 1.635 1.00 79.19 101 ALA A O 1
ATOM 735 N N . ALA A 1 102 ? 10.411 2.660 0.054 1.00 71.94 102 ALA A N 1
ATOM 736 C CA . ALA A 1 102 ? 9.715 1.611 0.797 1.00 71.94 102 ALA A CA 1
ATOM 737 C C . ALA A 1 102 ? 10.395 1.309 2.145 1.00 71.94 102 ALA A C 1
ATOM 739 O O . ALA A 1 102 ? 9.722 1.239 3.176 1.00 71.94 102 ALA A O 1
ATOM 740 N N . VAL A 1 103 ? 11.729 1.205 2.168 1.00 76.69 103 VAL A N 1
ATOM 741 C CA . VAL A 1 103 ? 12.509 0.993 3.398 1.00 76.69 103 VAL A CA 1
ATOM 742 C C . VAL A 1 103 ? 12.365 2.177 4.357 1.00 76.69 103 VAL A C 1
ATOM 744 O O . VAL A 1 103 ? 12.089 1.981 5.542 1.00 76.69 103 VAL A O 1
ATOM 747 N N . VAL A 1 104 ? 12.502 3.413 3.870 1.00 84.44 104 VAL A N 1
ATOM 748 C CA . VAL A 1 104 ? 12.384 4.631 4.689 1.00 84.44 104 VAL A CA 1
ATOM 749 C C . VAL A 1 104 ? 10.985 4.759 5.281 1.00 84.44 104 VAL A C 1
ATOM 751 O O . VAL A 1 104 ? 10.852 5.004 6.482 1.00 84.44 104 VAL A O 1
ATOM 754 N N . ILE A 1 105 ? 9.945 4.552 4.472 1.00 78.06 105 ILE A N 1
ATOM 755 C CA . ILE A 1 105 ? 8.549 4.581 4.917 1.00 78.06 105 ILE A CA 1
ATOM 756 C C . ILE A 1 105 ? 8.309 3.486 5.957 1.00 78.06 105 ILE A C 1
ATOM 758 O O . ILE A 1 105 ? 7.774 3.785 7.025 1.00 78.06 105 ILE A O 1
ATOM 762 N N . GLY A 1 106 ? 8.764 2.255 5.706 1.00 71.44 106 GLY A N 1
ATOM 763 C CA . GLY A 1 106 ? 8.651 1.141 6.647 1.00 71.44 106 GLY A CA 1
ATOM 764 C C . GLY A 1 106 ? 9.329 1.430 7.990 1.00 71.44 106 GLY A C 1
ATOM 765 O O . GLY A 1 106 ? 8.733 1.226 9.050 1.00 71.44 106 GLY A O 1
ATOM 766 N N . ILE A 1 107 ? 10.542 1.993 7.973 1.00 78.31 107 ILE A N 1
ATOM 767 C CA . ILE A 1 107 ? 11.271 2.394 9.186 1.00 78.31 107 ILE A CA 1
ATOM 768 C C . ILE A 1 107 ? 10.550 3.539 9.909 1.00 78.31 107 ILE A C 1
ATOM 770 O O . ILE A 1 107 ? 10.389 3.493 11.131 1.00 78.31 107 ILE A O 1
ATOM 774 N N . ALA A 1 108 ? 10.111 4.575 9.193 1.00 76.19 108 ALA A N 1
ATOM 775 C CA . ALA A 1 108 ? 9.412 5.717 9.778 1.00 76.19 108 ALA A CA 1
ATOM 776 C C . ALA A 1 108 ? 8.080 5.296 10.420 1.00 76.19 108 ALA A C 1
ATOM 778 O O . ALA A 1 108 ? 7.782 5.700 11.549 1.00 76.19 108 ALA A O 1
ATOM 779 N N . ALA A 1 109 ? 7.322 4.434 9.743 1.00 69.44 109 ALA A N 1
ATOM 780 C CA . ALA A 1 109 ? 6.102 3.815 10.241 1.00 69.44 109 ALA A CA 1
ATOM 781 C C . ALA A 1 109 ? 6.365 2.996 11.512 1.00 69.44 109 ALA A C 1
ATOM 783 O O . ALA A 1 109 ? 5.737 3.241 12.545 1.00 69.44 109 ALA A O 1
ATOM 784 N N . ALA A 1 110 ? 7.351 2.093 11.482 1.00 69.31 110 ALA A N 1
ATOM 785 C CA . ALA A 1 110 ? 7.730 1.277 12.634 1.00 69.31 110 ALA A CA 1
ATOM 786 C C . ALA A 1 110 ? 8.163 2.135 13.835 1.00 69.31 110 ALA A C 1
ATOM 788 O O . ALA A 1 110 ? 7.794 1.849 14.977 1.00 69.31 110 ALA A O 1
ATOM 789 N N . ARG A 1 111 ? 8.898 3.227 13.591 1.00 76.19 111 ARG A N 1
ATOM 790 C CA . ARG A 1 111 ? 9.308 4.186 14.629 1.00 76.19 111 ARG A CA 1
ATOM 791 C C . ARG A 1 111 ? 8.117 4.921 15.237 1.00 76.19 111 ARG A C 1
ATOM 793 O O . ARG A 1 111 ? 8.049 5.037 16.460 1.00 76.19 111 ARG A O 1
ATOM 800 N N . ARG A 1 112 ? 7.169 5.395 14.423 1.00 73.38 112 ARG A N 1
ATOM 801 C CA . ARG A 1 112 ? 5.948 6.058 14.917 1.00 73.38 112 ARG A CA 1
ATOM 802 C C . ARG A 1 112 ? 5.094 5.108 15.752 1.00 73.38 112 ARG A C 1
ATOM 804 O O . ARG A 1 112 ? 4.643 5.490 16.826 1.00 73.38 112 ARG A O 1
ATOM 811 N N . LEU A 1 113 ? 4.953 3.856 15.318 1.00 67.25 113 LEU A N 1
ATOM 812 C CA . LEU A 1 113 ? 4.170 2.852 16.039 1.00 67.25 113 LEU A CA 1
ATOM 813 C C . LEU A 1 113 ? 4.789 2.480 17.396 1.00 67.25 113 LEU A C 1
ATOM 815 O O . LEU A 1 113 ? 4.059 2.256 18.360 1.00 67.25 113 LEU A O 1
ATOM 819 N N . ARG A 1 114 ? 6.126 2.427 17.481 1.00 69.75 114 ARG A N 1
ATOM 820 C CA . ARG A 1 114 ? 6.853 2.198 18.742 1.00 69.75 114 ARG A CA 1
ATOM 821 C C . ARG A 1 114 ? 6.711 3.375 19.705 1.00 69.75 114 ARG A C 1
ATOM 823 O O . ARG A 1 114 ? 6.459 3.154 20.878 1.00 69.75 114 ARG A O 1
ATOM 830 N N . ARG A 1 115 ? 6.790 4.617 19.218 1.00 64.69 115 ARG A N 1
ATOM 831 C CA . ARG A 1 115 ? 6.591 5.820 20.052 1.00 64.69 115 ARG A CA 1
ATOM 832 C C . ARG A 1 115 ? 5.153 5.978 20.551 1.00 64.69 115 ARG A C 1
ATOM 834 O O . ARG A 1 115 ? 4.948 6.491 21.640 1.00 64.69 115 ARG A O 1
ATOM 841 N N . ALA A 1 116 ? 4.175 5.516 19.775 1.00 58.72 116 ALA A N 1
ATOM 842 C CA . ALA A 1 116 ? 2.766 5.508 20.163 1.00 58.72 116 ALA A CA 1
ATOM 843 C C . ALA A 1 116 ? 2.389 4.350 21.108 1.00 58.72 116 ALA A C 1
ATOM 845 O O . ALA A 1 116 ? 1.242 4.276 21.538 1.00 58.72 116 ALA A O 1
ATOM 846 N N . THR A 1 117 ? 3.321 3.442 21.427 1.00 51.53 117 THR A N 1
ATOM 847 C CA . THR A 1 117 ? 3.102 2.367 22.405 1.00 51.53 117 THR A CA 1
ATOM 848 C C . THR A 1 117 ? 4.051 2.575 23.598 1.00 51.53 117 THR A C 1
ATOM 850 O O . THR A 1 117 ? 5.116 1.961 23.621 1.00 51.53 117 THR A O 1
ATOM 853 N N . PRO A 1 118 ? 3.727 3.449 24.573 1.00 49.69 118 PRO A N 1
ATOM 854 C CA . PRO A 1 118 ? 4.384 3.408 25.873 1.00 49.69 118 PRO A CA 1
ATOM 855 C C . PRO A 1 118 ? 4.009 2.089 26.554 1.00 49.69 118 PRO A C 1
ATOM 857 O O . PRO A 1 118 ? 2.877 1.616 26.436 1.00 49.69 118 PRO A O 1
ATOM 860 N N . GLU A 1 119 ? 4.982 1.475 27.210 1.00 54.16 119 GLU A N 1
ATOM 861 C CA . GLU A 1 119 ? 4.853 0.192 27.889 1.00 54.16 119 GLU A CA 1
ATOM 862 C C . GLU A 1 119 ? 3.717 0.164 28.924 1.00 54.16 119 GLU A C 1
ATOM 864 O O . GLU A 1 119 ? 3.249 1.185 29.430 1.00 54.16 119 GLU A O 1
ATOM 869 N N . GLY A 1 120 ? 3.234 -1.054 29.166 1.00 49.31 120 GLY A N 1
ATOM 870 C CA . GLY A 1 120 ? 1.936 -1.351 29.746 1.00 49.31 120 GLY A CA 1
ATOM 871 C C . GLY A 1 120 ? 1.694 -0.809 31.152 1.00 49.31 120 GLY A C 1
ATOM 872 O O . GLY A 1 120 ? 2.528 -0.890 32.050 1.00 49.31 120 GLY A O 1
ATOM 873 N N . ARG A 1 121 ? 0.458 -0.354 31.359 1.00 44.50 121 ARG A N 1
ATOM 874 C CA . ARG A 1 121 ? -0.139 -0.253 32.689 1.00 44.50 121 ARG A CA 1
ATOM 875 C C . ARG A 1 121 ? -0.665 -1.648 33.068 1.00 44.50 121 ARG A C 1
ATOM 877 O O . ARG A 1 121 ? -1.468 -2.178 32.298 1.00 44.50 121 ARG A O 1
ATOM 884 N N . PRO A 1 122 ? -0.231 -2.263 34.184 1.00 46.03 122 PRO A N 1
ATOM 885 C CA . PRO A 1 122 ? -0.740 -3.570 34.588 1.00 46.03 122 PRO A CA 1
ATOM 886 C C . PRO A 1 122 ? -2.235 -3.484 34.950 1.00 46.03 122 PRO A C 1
ATOM 888 O O . PRO A 1 122 ? -2.683 -2.428 35.419 1.00 46.03 122 PRO A O 1
ATOM 891 N N . PRO A 1 123 ? -3.011 -4.562 34.723 1.00 58.16 123 PRO A N 1
ATOM 892 C CA . PRO A 1 123 ? -4.411 -4.621 35.126 1.00 58.16 123 PRO A CA 1
ATOM 893 C C . PRO A 1 123 ? -4.512 -4.566 36.658 1.00 58.16 123 PRO A C 1
ATOM 895 O O . PRO A 1 123 ? -3.738 -5.220 37.357 1.00 58.16 123 PRO A O 1
ATOM 898 N N . ARG A 1 124 ? -5.431 -3.731 37.152 1.00 53.22 124 ARG A N 1
ATOM 899 C CA . ARG A 1 124 ? -5.879 -3.726 38.550 1.00 53.22 124 ARG A CA 1
ATOM 900 C C . ARG A 1 124 ? -6.947 -4.785 38.755 1.00 53.22 124 ARG A C 1
ATOM 902 O O . ARG A 1 124 ? -7.729 -4.981 37.797 1.00 53.22 124 ARG A O 1
#

Mean predicted aligned error: 12.62 Å

Solvent-accessible surface area (backbone atoms only — not comparable to full-atom values): 7137 Å² total; per-residue (Å²): 122,70,82,73,38,68,70,50,42,54,51,29,54,45,35,64,74,44,37,27,58,42,40,14,52,55,58,61,40,83,72,62,63,67,69,65,52,48,55,48,60,70,71,30,91,52,56,67,67,29,55,50,52,6,46,49,65,24,42,42,66,60,51,51,53,51,52,52,58,55,67,71,54,90,46,73,65,36,61,74,73,61,62,59,96,58,60,68,69,55,55,53,48,52,53,52,49,51,52,50,49,52,52,50,50,50,52,52,39,53,52,51,57,52,71,73,52,74,80,82,80,79,88,129

pLDDT: mean 72.95, std 11.08, range [44.5, 90.44]